Protein AF-A0A7Z9PY11-F1 (afdb_monomer_lite)

Sequence (67 aa):
MIEKIKERAAAGERLFLWSRAGDGPARQVAEELGIAELFEAILPKPDHIIDDEPFSEWEFCSYEYSW

pLDDT: mean 89.97, std 8.33, range [48.53, 97.19]

Foldseek 3Di:
DVVVLVVCLVVVAAAEAEDCVAQVVVLVVCVVVVNNVSHPYYGYDDPDDDDPDDPVPPPRDDDDDDD

Structure (mmCIF, N/CA/C/O backbone):
data_AF-A0A7Z9PY11-F1
#
_entry.id   AF-A0A7Z9PY11-F1
#
loop_
_atom_site.group_PDB
_atom_site.id
_atom_site.type_symbol
_atom_site.label_atom_id
_atom_site.label_alt_id
_atom_site.label_comp_id
_atom_site.label_asym_id
_atom_site.label_entity_id
_atom_site.label_seq_id
_atom_site.pdbx_PDB_ins_code
_atom_site.Cartn_x
_atom_site.Cartn_y
_atom_site.Cartn_z
_atom_site.occupancy
_atom_site.B_iso_or_equiv
_atom_site.auth_seq_id
_atom_site.auth_comp_id
_atom_site.auth_asym_id
_atom_site.auth_atom_id
_atom_site.pdbx_PDB_model_num
ATOM 1 N N . MET A 1 1 ? 0.697 2.377 13.640 1.00 86.25 1 MET A N 1
ATOM 2 C CA . MET A 1 1 ? 0.610 2.027 12.206 1.00 86.25 1 MET A CA 1
ATOM 3 C C . MET A 1 1 ? -0.668 1.254 11.892 1.00 86.25 1 MET A C 1
ATOM 5 O O . MET A 1 1 ? -1.498 1.806 11.194 1.00 86.25 1 MET A O 1
ATOM 9 N N . ILE A 1 2 ? -0.890 0.053 12.448 1.00 91.75 2 ILE A N 1
ATOM 10 C CA . ILE A 1 2 ? -2.102 -0.758 12.176 1.00 91.75 2 ILE A CA 1
ATOM 11 C C . ILE A 1 2 ? -3.410 -0.008 12.469 1.00 91.75 2 ILE A C 1
ATOM 13 O O . ILE A 1 2 ? -4.280 0.043 11.610 1.00 91.75 2 ILE A O 1
ATOM 17 N N . GLU A 1 3 ? -3.542 0.622 13.638 1.00 93.38 3 GLU A N 1
ATOM 18 C CA . GLU A 1 3 ? -4.761 1.387 13.958 1.00 93.38 3 GLU A CA 1
ATOM 19 C C . GLU A 1 3 ? -5.005 2.532 12.975 1.00 93.38 3 GLU A C 1
ATOM 21 O O . GLU A 1 3 ? -6.130 2.751 12.551 1.00 93.38 3 GLU A O 1
ATOM 26 N N . LYS A 1 4 ? -3.939 3.173 12.493 1.00 91.75 4 LYS A N 1
ATOM 27 C CA . LYS A 1 4 ? -4.056 4.229 11.490 1.00 91.75 4 LYS A CA 1
ATOM 28 C C . LYS A 1 4 ? -4.508 3.692 10.132 1.00 91.75 4 LYS A C 1
ATOM 30 O O . LYS A 1 4 ? -5.341 4.306 9.485 1.00 91.75 4 LYS A O 1
ATOM 35 N N . ILE A 1 5 ? -4.021 2.517 9.726 1.00 94.12 5 ILE A N 1
ATOM 36 C CA . ILE A 1 5 ? -4.513 1.810 8.530 1.00 94.12 5 ILE A CA 1
ATOM 37 C C . ILE A 1 5 ? -6.021 1.550 8.658 1.00 94.12 5 ILE A C 1
ATOM 39 O O . ILE A 1 5 ? -6.771 1.833 7.728 1.00 94.12 5 ILE A O 1
ATOM 43 N N . LYS A 1 6 ? -6.480 1.080 9.824 1.00 95.69 6 LYS A N 1
ATOM 44 C CA . LYS A 1 6 ? -7.909 0.843 10.082 1.00 95.69 6 LYS A CA 1
ATOM 45 C C . LYS A 1 6 ? -8.730 2.131 10.063 1.00 95.69 6 LYS A C 1
ATOM 47 O O . LYS A 1 6 ? -9.797 2.141 9.464 1.00 95.69 6 LYS A O 1
ATOM 52 N N . GLU A 1 7 ? -8.243 3.207 10.679 1.00 95.56 7 GLU A N 1
ATOM 53 C CA . GLU A 1 7 ? -8.897 4.524 10.665 1.00 95.56 7 GLU A CA 1
ATOM 54 C C . GLU A 1 7 ? -9.087 5.041 9.232 1.00 95.56 7 GLU A C 1
ATOM 56 O O . GLU A 1 7 ? -10.174 5.491 8.877 1.00 95.56 7 GLU A O 1
ATOM 61 N N . ARG A 1 8 ? -8.055 4.917 8.388 1.00 94.50 8 ARG A N 1
ATOM 62 C CA . ARG A 1 8 ? -8.082 5.338 6.978 1.00 94.50 8 ARG A CA 1
ATOM 63 C C . ARG A 1 8 ? -9.046 4.492 6.147 1.00 94.50 8 ARG A C 1
ATOM 65 O O . ARG A 1 8 ? -9.877 5.038 5.425 1.00 94.50 8 ARG A O 1
ATOM 72 N N . ALA A 1 9 ? -9.001 3.169 6.310 1.00 95.75 9 ALA A N 1
ATOM 73 C CA . ALA A 1 9 ? -9.949 2.266 5.660 1.00 95.75 9 ALA A CA 1
ATOM 74 C C . ALA A 1 9 ? -11.400 2.559 6.095 1.00 95.75 9 ALA A C 1
ATOM 76 O O . ALA A 1 9 ? -12.302 2.606 5.262 1.00 95.75 9 ALA A O 1
ATOM 77 N N . ALA A 1 10 ? -11.630 2.829 7.386 1.00 97.12 10 ALA A N 1
ATOM 78 C CA . ALA A 1 10 ? -12.945 3.197 7.917 1.00 97.12 10 ALA A CA 1
ATOM 79 C C . ALA A 1 10 ? -13.441 4.564 7.410 1.00 97.12 10 ALA A C 1
ATOM 81 O O . ALA A 1 10 ? -14.650 4.776 7.319 1.00 97.12 10 ALA A O 1
ATOM 82 N N . ALA A 1 11 ? -12.531 5.471 7.042 1.00 95.50 11 ALA A N 1
ATOM 83 C CA . ALA A 1 11 ? -12.850 6.734 6.376 1.00 95.50 11 ALA A CA 1
ATOM 84 C C . ALA A 1 11 ? -13.201 6.570 4.880 1.00 95.50 11 ALA A C 1
ATOM 86 O O . ALA A 1 11 ? -13.558 7.551 4.228 1.00 95.50 11 ALA A O 1
ATOM 87 N N . GLY A 1 12 ? -13.135 5.347 4.336 1.00 95.12 12 GLY A N 1
ATOM 88 C CA . GLY A 1 12 ? -13.427 5.048 2.932 1.00 95.12 12 GLY A CA 1
ATOM 89 C C . GLY A 1 12 ? -12.261 5.327 1.981 1.00 95.12 12 GLY A C 1
ATOM 90 O O . GLY A 1 12 ? -12.464 5.378 0.768 1.00 95.12 12 GLY A 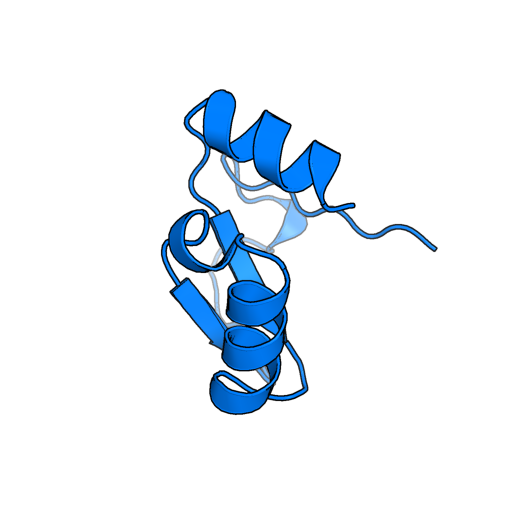O 1
ATOM 91 N N . GLU A 1 13 ? -11.050 5.523 2.508 1.00 94.75 13 GLU A N 1
ATOM 92 C CA . GLU A 1 13 ? -9.857 5.725 1.690 1.00 94.75 13 GLU A CA 1
ATOM 93 C C . GLU A 1 13 ? -9.423 4.415 1.012 1.00 94.75 13 GLU A C 1
ATOM 95 O O . GLU A 1 13 ? -9.488 3.332 1.598 1.00 94.75 13 GLU A O 1
ATOM 100 N N . ARG A 1 14 ? -8.938 4.515 -0.231 1.00 94.81 14 ARG A N 1
ATOM 101 C CA . ARG A 1 14 ? -8.366 3.375 -0.961 1.00 94.81 14 ARG A CA 1
ATOM 102 C C . ARG A 1 14 ? -6.913 3.195 -0.553 1.00 94.81 14 ARG A C 1
ATOM 104 O O . ARG A 1 14 ? -6.105 4.102 -0.748 1.00 94.81 14 ARG A O 1
ATOM 111 N N . LEU A 1 15 ? -6.579 2.032 -0.003 1.00 94.50 15 LEU A N 1
ATOM 112 C CA . LEU A 1 15 ? -5.243 1.769 0.522 1.00 94.50 15 LEU A CA 1
ATOM 113 C C . LEU A 1 15 ? -4.449 0.847 -0.398 1.00 94.50 15 LEU A C 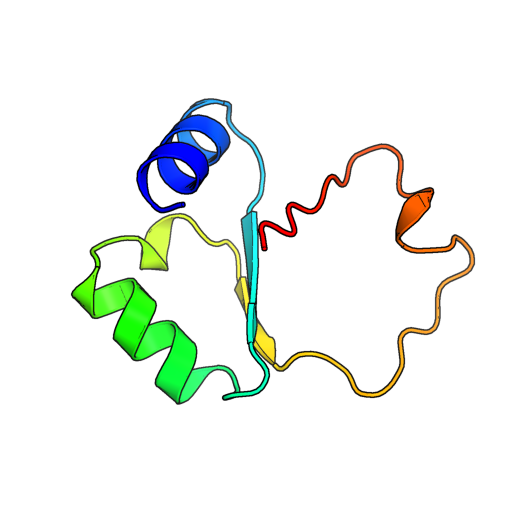1
ATOM 115 O O . LEU A 1 15 ? -4.935 -0.191 -0.844 1.00 94.50 15 LEU A O 1
ATOM 119 N N . PHE A 1 16 ? -3.184 1.200 -0.606 1.00 92.88 16 PHE A N 1
ATOM 120 C CA . PHE A 1 16 ? -2.213 0.406 -1.351 1.00 92.88 16 PHE A CA 1
ATOM 121 C C . PHE A 1 16 ? -0.999 0.142 -0.461 1.00 92.88 16 PHE A C 1
ATOM 123 O O . PHE A 1 16 ? -0.434 1.070 0.119 1.00 92.88 16 PHE A O 1
ATOM 130 N N . LEU A 1 17 ? -0.585 -1.121 -0.345 1.00 92.25 17 LEU A N 1
ATOM 131 C CA . LEU A 1 17 ? 0.621 -1.492 0.395 1.00 92.25 17 LEU A CA 1
ATOM 132 C C . LEU A 1 17 ? 1.771 -1.693 -0.585 1.00 92.25 17 LEU A C 1
ATOM 134 O O . LEU A 1 17 ? 1.778 -2.661 -1.340 1.00 92.25 17 LEU A O 1
ATOM 138 N N . TRP A 1 18 ? 2.784 -0.828 -0.519 1.00 91.50 18 TRP A N 1
ATOM 139 C CA . TRP A 1 18 ? 4.038 -1.032 -1.242 1.00 91.50 18 TRP A CA 1
ATOM 140 C C . TRP A 1 18 ? 5.158 -1.553 -0.345 1.00 91.50 18 TRP A C 1
ATOM 142 O O . TRP A 1 18 ? 5.595 -0.873 0.589 1.00 91.50 18 TRP A O 1
ATOM 152 N N . SER A 1 19 ? 5.701 -2.725 -0.673 1.00 90.69 19 SER A N 1
ATOM 153 C CA . SER A 1 19 ? 6.800 -3.351 0.071 1.00 90.69 19 SER A CA 1
ATOM 154 C C . SER A 1 19 ? 8.009 -3.647 -0.809 1.00 90.69 19 SER A C 1
ATOM 156 O O . SER A 1 19 ? 7.873 -4.106 -1.938 1.00 90.69 19 SER A O 1
ATOM 158 N N . ARG A 1 20 ? 9.228 -3.454 -0.280 1.00 86.31 20 ARG A N 1
ATOM 159 C CA . ARG A 1 20 ? 10.447 -3.957 -0.949 1.00 86.31 20 ARG A CA 1
ATOM 160 C C . ARG A 1 20 ? 10.510 -5.483 -0.966 1.00 86.31 20 ARG A C 1
ATOM 162 O O . ARG A 1 20 ? 11.180 -6.039 -1.822 1.00 86.31 20 ARG A O 1
ATOM 169 N N . ALA A 1 21 ? 9.839 -6.147 -0.025 1.00 79.25 21 ALA A N 1
ATOM 170 C CA . ALA A 1 21 ? 9.825 -7.605 0.053 1.00 79.25 21 ALA A CA 1
ATOM 171 C C . ALA A 1 21 ? 8.966 -8.256 -1.048 1.00 79.25 21 ALA A C 1
ATOM 173 O O . ALA A 1 21 ? 8.934 -9.478 -1.140 1.00 79.25 21 ALA A O 1
ATOM 174 N N . GLY A 1 22 ? 8.286 -7.456 -1.876 1.00 76.62 22 GLY A N 1
ATOM 175 C CA . GLY A 1 22 ? 7.350 -7.944 -2.879 1.00 76.62 22 GLY A CA 1
ATOM 176 C C . GLY A 1 22 ? 5.963 -8.223 -2.309 1.00 76.62 22 GLY A C 1
ATOM 177 O O . GLY A 1 22 ? 5.675 -7.939 -1.145 1.00 76.62 22 GLY A O 1
ATOM 178 N N . ASP A 1 23 ? 5.102 -8.762 -3.162 1.00 75.75 23 ASP A N 1
ATOM 179 C CA . ASP A 1 23 ? 3.706 -9.084 -2.876 1.00 75.75 23 ASP A CA 1
ATOM 180 C C . ASP A 1 23 ? 3.561 -10.252 -1.889 1.00 75.75 23 ASP A C 1
ATOM 182 O O . ASP A 1 23 ? 2.803 -10.133 -0.934 1.00 75.75 23 ASP A O 1
ATOM 186 N N . GLY A 1 24 ? 4.316 -11.341 -2.063 1.00 84.25 24 GLY A N 1
ATOM 187 C CA . GLY A 1 24 ? 4.196 -12.557 -1.250 1.00 84.25 24 GLY A CA 1
ATOM 188 C C . GLY A 1 24 ? 4.458 -12.334 0.247 1.00 84.25 24 GLY A C 1
ATOM 189 O O . GLY A 1 24 ? 3.535 -12.482 1.050 1.00 84.25 24 GLY A O 1
ATOM 190 N N . PRO A 1 25 ? 5.677 -11.931 0.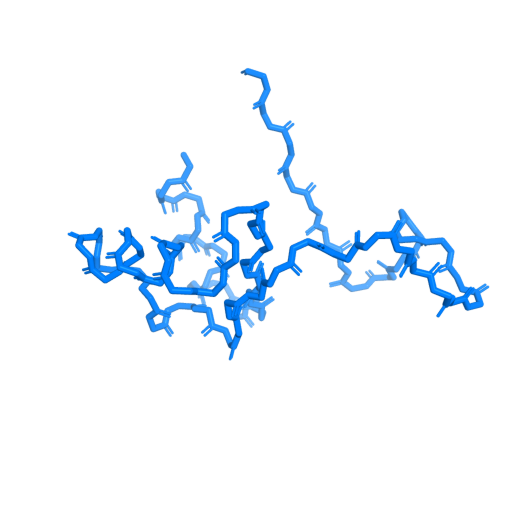653 1.00 90.44 25 PRO A N 1
ATOM 191 C CA . PRO A 1 25 ? 5.995 -11.708 2.064 1.00 90.44 25 PRO A CA 1
ATOM 192 C C . PRO A 1 25 ? 5.162 -10.593 2.706 1.00 90.44 25 PRO A C 1
ATOM 194 O O . PRO A 1 25 ? 4.788 -10.690 3.871 1.00 90.44 25 PRO A O 1
ATOM 197 N N . ALA A 1 26 ? 4.852 -9.526 1.961 1.00 92.50 26 ALA A N 1
ATOM 198 C CA . ALA A 1 26 ? 4.048 -8.428 2.490 1.00 92.50 26 ALA A CA 1
ATOM 199 C C . ALA A 1 26 ? 2.584 -8.826 2.697 1.00 92.50 26 ALA A C 1
ATOM 201 O O . ALA A 1 26 ? 1.983 -8.443 3.700 1.00 92.50 26 ALA A O 1
ATOM 202 N N . ARG A 1 27 ? 2.025 -9.619 1.777 1.00 93.56 27 ARG A N 1
ATOM 203 C CA . ARG A 1 27 ? 0.675 -10.167 1.898 1.00 93.56 27 ARG A CA 1
ATOM 204 C C . ARG A 1 27 ? 0.566 -11.110 3.083 1.00 93.56 27 ARG A C 1
ATOM 206 O O . ARG A 1 27 ? -0.352 -10.933 3.870 1.00 93.56 27 ARG A O 1
ATOM 213 N N . GLN A 1 28 ? 1.519 -12.025 3.253 1.00 95.00 28 GLN A N 1
ATOM 214 C CA . GLN A 1 28 ? 1.529 -12.930 4.402 1.00 95.00 28 GLN A CA 1
ATOM 215 C C . GLN A 1 28 ? 1.484 -12.151 5.725 1.00 95.00 28 GLN A C 1
ATOM 217 O O . GLN A 1 28 ? 0.644 -12.423 6.576 1.00 95.00 28 GLN A O 1
ATOM 222 N N . VAL A 1 29 ? 2.337 -11.133 5.881 1.00 94.25 29 VAL A N 1
ATOM 223 C CA . VAL A 1 29 ? 2.337 -10.292 7.088 1.00 94.25 29 VAL A CA 1
ATOM 224 C C . VAL A 1 29 ? 1.003 -9.557 7.257 1.00 94.25 29 VAL A C 1
ATOM 226 O O . VAL A 1 29 ? 0.485 -9.469 8.366 1.00 94.25 29 VAL A O 1
ATOM 229 N N . ALA A 1 30 ? 0.419 -9.033 6.177 1.00 94.75 30 ALA A N 1
ATOM 230 C CA . ALA A 1 30 ? -0.882 -8.371 6.241 1.00 94.75 30 ALA A CA 1
ATOM 231 C C . ALA A 1 30 ? -2.020 -9.336 6.635 1.00 94.75 30 ALA A C 1
ATOM 233 O O . ALA A 1 30 ? -2.923 -8.937 7.369 1.00 94.75 30 ALA A O 1
ATOM 234 N N . GLU A 1 31 ? -1.970 -10.593 6.186 1.00 96.44 31 GLU A N 1
ATOM 235 C CA . GLU A 1 31 ? -2.926 -11.651 6.540 1.00 96.44 31 GLU A CA 1
ATOM 236 C C . GLU A 1 31 ? -2.779 -12.066 8.009 1.00 96.44 31 GLU A C 1
ATOM 238 O O . GLU A 1 31 ? -3.770 -12.119 8.732 1.00 96.44 31 GLU A O 1
ATOM 243 N N . GLU A 1 32 ? -1.547 -12.270 8.484 1.00 96.81 32 GLU A N 1
ATOM 244 C CA . GLU A 1 32 ? -1.247 -12.575 9.893 1.00 96.81 32 GLU A CA 1
ATOM 245 C C . GLU A 1 32 ? -1.720 -11.465 10.845 1.00 96.81 32 GLU A C 1
ATOM 247 O O . GLU A 1 32 ? -2.119 -11.732 11.979 1.00 96.81 32 GLU A O 1
ATOM 252 N N . LEU A 1 33 ? -1.700 -10.215 10.377 1.00 95.94 33 LEU A N 1
ATOM 253 C CA . LEU A 1 33 ? -2.162 -9.047 11.123 1.00 95.94 33 LEU A CA 1
ATOM 254 C C . LEU A 1 33 ? -3.662 -8.751 10.947 1.00 95.94 33 LEU A C 1
ATOM 256 O O . LEU A 1 33 ? -4.164 -7.836 11.604 1.00 95.94 33 LEU A O 1
ATOM 260 N N . GLY A 1 34 ? -4.372 -9.491 10.087 1.00 96.94 34 GLY A N 1
ATOM 261 C CA . GLY A 1 34 ? -5.800 -9.290 9.815 1.00 96.94 34 GLY A CA 1
ATOM 262 C C . GLY A 1 34 ? -6.119 -7.927 9.197 1.00 96.94 34 GLY A C 1
ATOM 263 O O . GLY A 1 34 ? -7.051 -7.260 9.637 1.00 96.94 34 GLY A O 1
ATOM 264 N N . ILE A 1 35 ? -5.280 -7.466 8.265 1.00 97.06 35 ILE A N 1
ATOM 265 C CA . ILE A 1 35 ? -5.454 -6.189 7.552 1.00 97.06 35 ILE A CA 1
ATOM 266 C C . ILE A 1 35 ? -5.316 -6.320 6.032 1.00 97.06 35 ILE A C 1
ATOM 268 O O . ILE A 1 35 ? -5.344 -5.309 5.332 1.00 97.06 35 ILE A O 1
ATOM 272 N N . ALA A 1 36 ? -5.114 -7.528 5.502 1.00 96.06 36 ALA A N 1
ATOM 273 C CA . ALA A 1 36 ? -4.864 -7.739 4.076 1.00 96.06 36 ALA A CA 1
ATOM 274 C C . ALA A 1 36 ? -6.028 -7.253 3.202 1.00 96.06 36 ALA A C 1
ATOM 276 O O . ALA A 1 36 ? -5.805 -6.669 2.146 1.00 96.06 36 ALA A O 1
ATOM 277 N N . GLU A 1 37 ? -7.256 -7.452 3.667 1.00 96.81 37 GLU A N 1
ATOM 278 C CA . GLU A 1 37 ? -8.496 -7.050 3.011 1.00 96.81 37 GLU A CA 1
ATOM 279 C C . GLU A 1 37 ? -8.746 -5.537 3.025 1.00 96.81 37 GLU A C 1
ATOM 281 O O . GLU A 1 37 ? -9.593 -5.054 2.278 1.00 96.81 37 GLU A O 1
ATOM 286 N N . LEU A 1 38 ? -8.010 -4.781 3.849 1.00 97.19 38 LEU A N 1
ATOM 287 C CA . LEU A 1 38 ? -8.099 -3.320 3.881 1.00 97.19 38 LEU A CA 1
ATOM 288 C C . LEU A 1 38 ? -7.350 -2.667 2.711 1.00 97.19 38 LEU A C 1
ATOM 290 O O . LEU A 1 38 ? -7.534 -1.477 2.463 1.00 97.19 38 LEU A O 1
ATOM 294 N N . PHE A 1 39 ? -6.505 -3.424 2.004 1.00 95.88 39 PHE A N 1
ATOM 295 C CA . PHE A 1 39 ? -5.739 -2.941 0.860 1.00 95.88 39 PHE A CA 1
ATOM 296 C C . PHE A 1 39 ? -6.369 -3.392 -0.457 1.00 95.88 39 PHE A C 1
ATOM 298 O O . PHE A 1 39 ? -6.599 -4.579 -0.678 1.00 95.88 39 PHE A O 1
ATOM 305 N N . GLU A 1 40 ? -6.560 -2.451 -1.380 1.00 96.12 40 GLU A N 1
ATOM 306 C CA . GLU A 1 40 ? -7.006 -2.739 -2.747 1.00 96.12 40 GLU A CA 1
ATOM 307 C C . GLU A 1 40 ? -5.929 -3.513 -3.520 1.00 96.12 40 GLU A C 1
ATOM 309 O O . GLU A 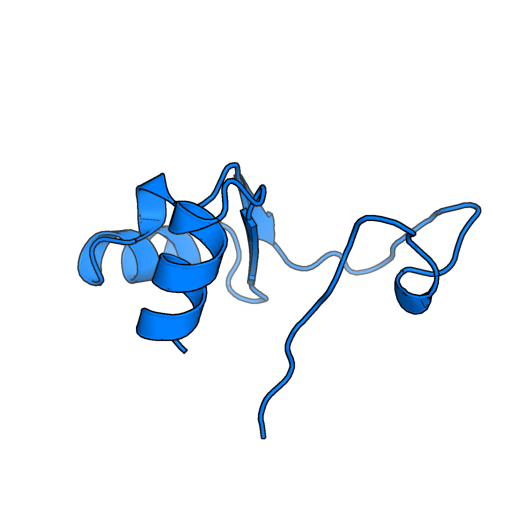1 40 ? -6.232 -4.432 -4.283 1.00 96.12 40 GLU A O 1
ATOM 314 N N . ALA A 1 41 ? -4.653 -3.197 -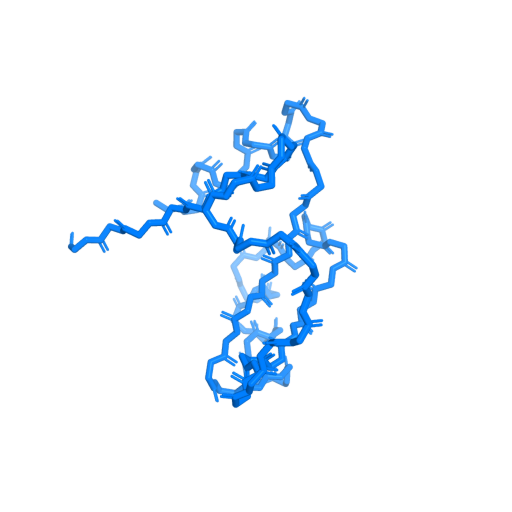3.267 1.00 94.25 41 ALA A N 1
ATOM 315 C CA . ALA A 1 41 ? -3.533 -3.997 -3.738 1.00 94.25 41 ALA A CA 1
ATOM 316 C C . ALA A 1 41 ? -2.340 -3.982 -2.771 1.00 94.25 41 ALA A C 1
ATOM 318 O O . ALA A 1 41 ? -2.053 -2.997 -2.087 1.00 94.25 41 ALA A O 1
ATOM 319 N N . ILE A 1 42 ? -1.607 -5.095 -2.783 1.00 93.38 42 ILE A N 1
ATOM 320 C CA . ILE A 1 42 ? -0.313 -5.272 -2.123 1.00 93.38 42 ILE A CA 1
ATOM 321 C C . ILE A 1 42 ? 0.700 -5.503 -3.239 1.00 93.38 42 ILE A C 1
ATOM 323 O O . ILE A 1 42 ? 0.585 -6.470 -3.991 1.00 93.38 42 ILE A O 1
ATOM 327 N N . LEU A 1 43 ? 1.645 -4.581 -3.378 1.00 91.81 43 LEU A N 1
ATOM 328 C CA . LEU A 1 43 ? 2.488 -4.420 -4.553 1.00 91.81 43 LEU A CA 1
ATOM 329 C C . LEU A 1 43 ? 3.972 -4.331 -4.147 1.00 91.81 43 LEU A C 1
ATOM 331 O O . LEU A 1 43 ? 4.302 -3.794 -3.081 1.00 91.81 43 LEU A O 1
ATOM 335 N N . PRO A 1 44 ? 4.904 -4.799 -4.993 1.00 91.12 44 PRO A N 1
ATOM 336 C CA . PRO A 1 44 ? 6.312 -4.464 -4.830 1.00 91.12 44 PRO A CA 1
ATOM 337 C C . PRO A 1 44 ? 6.517 -2.948 -4.964 1.00 91.12 44 PRO A C 1
ATOM 339 O O . PRO A 1 44 ? 5.846 -2.291 -5.762 1.00 91.12 44 PRO A O 1
ATOM 342 N N . LYS A 1 45 ? 7.462 -2.378 -4.207 1.00 91.81 45 LYS A N 1
ATOM 343 C CA . LYS A 1 45 ? 7.929 -1.007 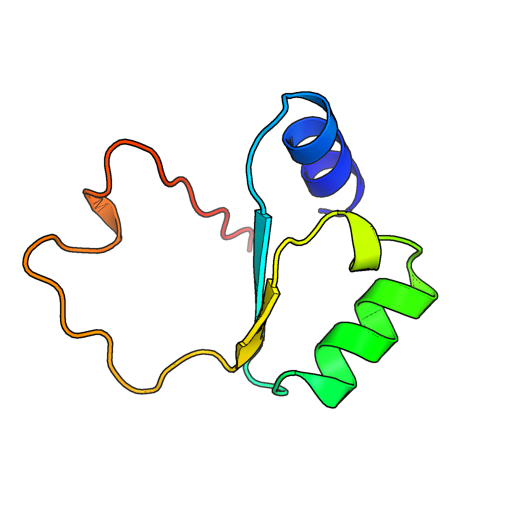-4.472 1.00 91.81 45 LYS A CA 1
ATOM 344 C C . LYS A 1 45 ? 8.580 -0.972 -5.862 1.00 91.81 45 LYS A C 1
ATOM 346 O O . LYS A 1 45 ? 9.464 -1.795 -6.094 1.00 91.81 45 LYS A O 1
ATOM 351 N N . PRO A 1 46 ? 8.175 -0.057 -6.758 1.00 90.62 46 PRO A N 1
ATOM 352 C CA . PRO A 1 46 ? 8.779 0.043 -8.079 1.00 90.62 46 PRO A CA 1
ATOM 353 C C . PRO A 1 46 ? 10.208 0.593 -7.989 1.00 90.62 46 PRO A C 1
ATOM 355 O O . PRO A 1 46 ? 10.524 1.370 -7.085 1.00 90.62 46 PRO A O 1
ATOM 358 N N . ASP A 1 47 ? 11.050 0.233 -8.958 1.00 91.56 47 ASP A N 1
ATOM 359 C CA . ASP A 1 47 ? 12.380 0.837 -9.121 1.00 91.56 47 ASP A CA 1
ATOM 360 C C . ASP A 1 47 ? 12.287 2.269 -9.671 1.00 91.56 47 ASP A C 1
ATOM 362 O O . ASP A 1 47 ? 13.062 3.145 -9.290 1.00 91.56 47 ASP A O 1
ATOM 366 N N . HIS A 1 48 ? 11.306 2.517 -10.544 1.00 91.25 48 HIS A N 1
ATOM 367 C CA . HIS A 1 48 ? 11.046 3.811 -11.165 1.00 91.25 48 HIS A CA 1
ATOM 368 C C . HIS A 1 48 ? 9.540 4.047 -11.319 1.00 91.25 48 HIS A C 1
ATOM 370 O O . HIS A 1 48 ? 8.801 3.139 -11.697 1.00 91.25 48 HIS A O 1
ATOM 376 N N . ILE A 1 49 ? 9.105 5.279 -11.057 1.00 89.12 49 ILE A N 1
ATOM 377 C CA . ILE A 1 49 ? 7.750 5.769 -11.330 1.00 89.12 49 ILE A CA 1
ATOM 378 C C . ILE A 1 49 ? 7.870 6.769 -12.482 1.00 89.12 49 ILE A C 1
ATOM 380 O O . ILE A 1 49 ? 8.707 7.669 -12.421 1.00 89.12 49 ILE A O 1
ATOM 384 N N . ILE A 1 50 ? 7.079 6.577 -13.537 1.00 92.94 50 ILE A N 1
ATOM 385 C CA . ILE A 1 50 ? 6.953 7.514 -14.657 1.00 92.94 50 ILE A CA 1
ATOM 386 C C . ILE A 1 50 ? 5.526 8.034 -14.608 1.00 92.94 50 ILE A C 1
ATOM 388 O O . ILE A 1 50 ? 4.592 7.267 -14.825 1.00 92.94 50 ILE A O 1
ATOM 392 N N . ASP A 1 51 ? 5.394 9.313 -14.298 1.00 91.88 51 ASP A N 1
ATOM 393 C CA . ASP A 1 51 ? 4.128 10.006 -14.104 1.00 91.88 51 ASP A CA 1
ATOM 394 C C . ASP A 1 51 ? 4.335 11.479 -14.490 1.00 91.88 51 ASP A C 1
ATOM 396 O O . ASP A 1 51 ? 5.471 11.971 -14.436 1.00 91.88 51 ASP A O 1
ATOM 400 N N . ASP A 1 52 ? 3.290 12.157 -14.956 1.00 93.50 52 ASP A N 1
ATOM 401 C CA . ASP A 1 52 ? 3.335 13.581 -15.296 1.00 93.50 52 ASP A CA 1
ATOM 402 C C . ASP A 1 52 ? 3.200 14.489 -14.068 1.00 93.50 52 ASP A C 1
ATOM 404 O O . ASP A 1 52 ? 3.596 15.655 -14.137 1.00 93.50 52 ASP A O 1
ATOM 408 N N . GLU A 1 53 ? 2.766 13.938 -12.932 1.00 91.81 53 GLU A N 1
ATOM 409 C CA . GLU A 1 53 ? 2.783 14.598 -11.632 1.00 91.81 53 GLU A CA 1
ATOM 410 C C . GLU A 1 53 ? 3.716 13.865 -10.654 1.00 91.81 53 GLU A C 1
ATOM 412 O O . GLU A 1 53 ? 3.719 12.632 -10.559 1.00 91.81 53 GLU A O 1
ATOM 417 N N . PRO A 1 54 ? 4.536 14.587 -9.869 1.00 88.38 54 PRO A N 1
ATOM 418 C CA . PRO A 1 54 ? 5.324 13.940 -8.834 1.00 88.38 54 PRO A CA 1
ATOM 419 C C . PRO A 1 54 ? 4.391 13.332 -7.779 1.00 88.38 54 PRO A C 1
ATOM 421 O O . PRO A 1 54 ? 3.375 13.912 -7.414 1.00 88.38 54 PRO A O 1
ATOM 424 N N . PHE A 1 55 ? 4.790 12.194 -7.208 1.00 86.12 55 PHE A N 1
ATOM 425 C CA . PHE A 1 55 ? 4.000 11.473 -6.196 1.00 86.12 55 PHE A CA 1
ATOM 426 C C . PHE A 1 55 ? 3.561 12.346 -5.001 1.00 86.12 55 PHE A C 1
ATOM 428 O O . PHE A 1 55 ? 2.541 12.084 -4.373 1.00 86.12 55 PHE A O 1
ATOM 435 N N . SER A 1 56 ? 4.325 13.394 -4.676 1.00 86.06 56 SER A N 1
ATOM 436 C CA . SER A 1 56 ? 4.001 14.363 -3.622 1.00 86.06 56 SER A CA 1
ATOM 437 C C . SER A 1 56 ? 2.909 15.375 -3.984 1.00 86.06 56 SER A C 1
ATOM 439 O O . SER A 1 56 ? 2.449 16.084 -3.094 1.00 86.06 56 SER A O 1
ATOM 441 N N . GLU A 1 57 ? 2.536 15.488 -5.258 1.00 89.19 57 GLU A N 1
ATOM 442 C CA . GLU A 1 57 ? 1.530 16.432 -5.766 1.00 89.19 57 GLU A CA 1
ATOM 443 C C . GLU A 1 57 ? 0.201 15.757 -6.123 1.00 89.19 57 GLU A C 1
ATOM 445 O O . GLU A 1 57 ? -0.765 16.449 -6.426 1.00 89.19 57 GLU A O 1
ATOM 450 N N . TRP A 1 58 ? 0.111 14.429 -6.006 1.00 90.38 58 TRP A N 1
ATOM 451 C CA . TRP A 1 58 ? -1.122 13.682 -6.247 1.00 90.38 58 TRP A CA 1
ATOM 452 C C . TRP A 1 58 ? -2.255 14.162 -5.320 1.00 90.38 58 TRP A C 1
ATOM 454 O O . TRP A 1 58 ? -2.265 13.851 -4.129 1.00 90.38 58 TRP A O 1
ATOM 464 N N . GLU A 1 59 ? -3.248 14.865 -5.879 1.00 87.75 59 GLU A N 1
ATOM 465 C CA . GLU A 1 59 ? -4.322 15.565 -5.142 1.00 87.75 59 GLU A CA 1
ATOM 466 C C . GLU A 1 59 ? -5.057 14.681 -4.116 1.00 87.75 59 GLU A C 1
ATOM 468 O O . GLU A 1 59 ? -5.415 15.128 -3.026 1.00 87.75 59 GLU A O 1
ATOM 473 N N . PHE A 1 60 ? -5.260 13.405 -4.449 1.00 84.31 60 PHE A N 1
ATOM 474 C CA . PHE A 1 60 ? -6.036 12.459 -3.640 1.00 84.31 60 PHE A CA 1
ATOM 475 C C . PHE A 1 60 ? -5.180 11.411 -2.925 1.00 84.31 60 PHE A C 1
ATOM 477 O O . PHE A 1 60 ? -5.724 10.460 -2.361 1.00 84.31 60 PHE A O 1
ATOM 484 N N . CYS A 1 61 ? -3.853 11.538 -2.970 1.00 86.88 61 CYS A N 1
ATOM 485 C CA . CYS A 1 61 ? -2.950 10.586 -2.344 1.00 86.88 61 CYS A CA 1
ATOM 486 C C . CYS A 1 61 ? -2.222 11.235 -1.172 1.00 86.88 61 CYS A C 1
ATOM 488 O O . CYS A 1 61 ? -1.607 12.289 -1.290 1.00 86.88 61 CYS A O 1
ATOM 490 N N . SER A 1 62 ? -2.251 10.560 -0.027 1.00 83.44 62 SER A N 1
ATOM 491 C CA . SER A 1 62 ? -1.347 10.863 1.073 1.00 83.44 62 SER A CA 1
ATOM 492 C C . SER A 1 62 ? -0.544 9.614 1.401 1.00 83.44 62 SER A C 1
ATOM 494 O O . SER A 1 62 ? -1.057 8.496 1.344 1.00 83.44 62 SER A O 1
ATOM 496 N N . TYR A 1 63 ? 0.732 9.797 1.722 1.00 85.12 63 TYR A N 1
ATOM 497 C CA . TYR A 1 63 ? 1.601 8.719 2.166 1.00 85.12 63 TYR A CA 1
ATOM 498 C C . TYR A 1 63 ? 2.128 9.042 3.556 1.00 85.12 63 TYR A C 1
ATOM 500 O O . TYR A 1 63 ? 2.477 10.181 3.869 1.00 85.12 63 TYR A O 1
ATOM 508 N N . GLU A 1 64 ? 2.193 8.024 4.406 1.00 77.06 64 GLU A N 1
ATOM 509 C CA . GLU A 1 64 ? 2.726 8.165 5.752 1.00 77.06 64 GLU A CA 1
ATOM 510 C C . GLU A 1 64 ? 4.079 7.466 5.845 1.00 77.06 64 GLU A C 1
ATOM 512 O O . GLU A 1 64 ? 4.216 6.276 5.560 1.00 77.06 64 GLU A O 1
ATOM 517 N N . TYR A 1 65 ? 5.092 8.223 6.260 1.00 72.25 65 TYR A N 1
ATOM 518 C CA . TYR A 1 65 ? 6.408 7.708 6.603 1.00 72.25 65 TYR A CA 1
ATOM 519 C C . TYR A 1 65 ? 6.714 8.141 8.035 1.00 72.25 65 TYR A C 1
ATOM 521 O O . TYR A 1 65 ? 6.941 9.320 8.298 1.00 72.25 65 TYR A O 1
ATOM 529 N N . SER A 1 66 ? 6.660 7.199 8.975 1.00 61.44 66 SER A N 1
ATOM 530 C CA . SER A 1 66 ? 7.051 7.426 10.367 1.00 61.44 66 SER A CA 1
ATOM 531 C C . SER A 1 66 ? 8.417 6.792 10.615 1.00 61.44 66 SER A C 1
ATOM 533 O O . SER A 1 66 ? 8.572 5.592 10.381 1.00 61.44 66 SER A O 1
ATOM 535 N N . TRP A 1 67 ? 9.375 7.596 11.073 1.00 48.53 67 TRP A N 1
ATOM 536 C CA . TRP A 1 67 ? 10.615 7.140 11.713 1.00 48.53 67 TRP A CA 1
ATOM 537 C C . TRP A 1 67 ? 10.333 6.467 13.056 1.00 48.53 67 TRP A C 1
ATOM 539 O O . TRP A 1 67 ? 9.393 6.919 13.752 1.00 48.53 67 TRP A O 1
#

Radius of gyration: 12.66 Å; chains: 1; bounding box: 26×29×29 Å

Secondary structure (DSSP, 8-state):
-HHHHHHHHHTT--EEEEETT-HHHHHHHHHHTT-GGGEEEEEEPPS----SS-TTT-TT-------